Protein AF-A0A088F3Y2-F1 (afdb_monomer_lite)

Radius of gyration: 19.25 Å; chains: 1; bounding box: 51×15×42 Å

Sequence (63 aa):
MDKAKKEGIAKGRLEERAKLKVEKQKAEHEKAIAVALEFKRMGLPLADIAKGTGLSIEEIEKL

pLDDT: mean 89.89, std 9.53, range [60.09, 98.38]

Secondary structure (DSSP, 8-state):
-HHHHHHHHHHHHHHHHHHHHHHHHHHHHHHHHHHHHHHHHTT--HHHHHHHH---HHHHHH-

Foldseek 3Di:
DPPVVVVVVVVVVVVVVVVVVVVVVVVLLVVLLVQLVVCVVVVHDLVVSCVVSVDDSVVSVVD

Structure (mmCIF, N/CA/C/O backbone):
data_AF-A0A088F3Y2-F1
#
_entry.id   AF-A0A088F3Y2-F1
#
loop_
_atom_site.group_PDB
_atom_site.id
_atom_site.type_symbol
_atom_site.label_atom_id
_atom_site.label_alt_id
_atom_site.label_comp_id
_atom_site.label_asym_id
_atom_site.label_entity_id
_atom_site.label_seq_id
_atom_site.pdbx_PDB_ins_code
_atom_site.Cartn_x
_atom_site.Cartn_y
_atom_site.Cartn_z
_atom_site.occupancy
_atom_site.B_iso_or_equiv
_atom_site.auth_seq_id
_atom_site.auth_comp_id
_atom_site.auth_asym_id
_atom_site.auth_atom_id
_atom_site.pdbx_PDB_model_num
ATOM 1 N N . MET A 1 1 ? 36.849 -1.691 -31.362 1.00 60.09 1 MET A N 1
ATOM 2 C CA . MET A 1 1 ? 36.591 -1.014 -30.066 1.00 60.09 1 MET A CA 1
ATOM 3 C C . MET A 1 1 ? 35.121 -1.172 -29.639 1.00 60.09 1 MET A C 1
ATOM 5 O O . MET A 1 1 ? 34.550 -0.325 -28.961 1.00 60.09 1 MET A O 1
ATOM 9 N N . ASP A 1 2 ? 34.495 -2.295 -29.993 1.00 69.38 2 ASP A N 1
ATOM 10 C CA . ASP A 1 2 ? 33.036 -2.360 -30.148 1.00 69.38 2 ASP A CA 1
ATOM 11 C C . ASP A 1 2 ? 32.325 -3.077 -29.000 1.00 69.38 2 ASP A C 1
ATOM 13 O O . ASP A 1 2 ? 31.133 -2.870 -28.782 1.00 69.38 2 ASP A O 1
ATOM 17 N N . LYS A 1 3 ? 33.051 -3.904 -28.242 1.00 71.19 3 LYS A N 1
ATOM 18 C CA . LYS A 1 3 ? 32.486 -4.698 -27.145 1.00 71.19 3 LYS A CA 1
ATOM 19 C C . LYS A 1 3 ? 32.230 -3.840 -25.900 1.00 71.19 3 LYS A C 1
ATOM 21 O O . LYS A 1 3 ? 31.088 -3.733 -25.468 1.00 71.19 3 LYS A O 1
ATOM 26 N N . ALA A 1 4 ? 33.241 -3.087 -25.458 1.00 74.62 4 ALA A N 1
ATOM 27 C CA . ALA A 1 4 ? 33.146 -2.200 -24.294 1.00 74.62 4 ALA A CA 1
ATOM 28 C C . ALA A 1 4 ? 32.058 -1.117 -24.440 1.00 74.62 4 ALA A C 1
ATOM 30 O O . ALA A 1 4 ? 31.344 -0.813 -23.486 1.00 74.62 4 ALA A O 1
ATOM 31 N N . LYS A 1 5 ? 31.872 -0.565 -25.651 1.00 74.12 5 LYS A N 1
ATOM 32 C CA . LYS A 1 5 ? 30.826 0.437 -25.915 1.00 74.12 5 LYS A CA 1
ATOM 33 C C . LYS A 1 5 ? 29.420 -0.178 -25.874 1.00 74.12 5 LYS A C 1
ATOM 35 O O . LYS A 1 5 ? 28.506 0.431 -25.326 1.00 74.12 5 LYS A O 1
ATOM 40 N N . LYS A 1 6 ? 29.245 -1.397 -26.403 1.00 72.69 6 LYS A N 1
ATOM 41 C CA . LYS A 1 6 ? 27.972 -2.141 -26.336 1.00 72.69 6 LYS A CA 1
ATOM 42 C C . LYS A 1 6 ? 27.622 -2.547 -24.903 1.00 72.69 6 LYS A C 1
ATOM 44 O O . LYS A 1 6 ? 26.470 -2.397 -24.504 1.00 72.69 6 LYS A O 1
ATOM 49 N N . GLU A 1 7 ? 28.604 -3.000 -24.128 1.00 75.31 7 GLU A N 1
ATOM 50 C CA . GLU A 1 7 ? 28.431 -3.372 -22.718 1.00 75.31 7 GLU A CA 1
ATOM 51 C C . GLU A 1 7 ? 28.060 -2.158 -21.852 1.00 75.31 7 GLU A C 1
ATOM 53 O O . GLU A 1 7 ? 27.130 -2.241 -21.051 1.00 75.31 7 GLU A O 1
ATOM 58 N N . GLY A 1 8 ? 28.694 -1.000 -22.078 1.00 78.00 8 GLY A N 1
ATOM 59 C CA . GLY A 1 8 ? 28.347 0.249 -21.391 1.00 78.00 8 GLY A CA 1
ATOM 60 C C . GLY A 1 8 ? 26.915 0.725 -21.673 1.00 78.00 8 GLY A C 1
ATOM 61 O O . GLY A 1 8 ? 26.188 1.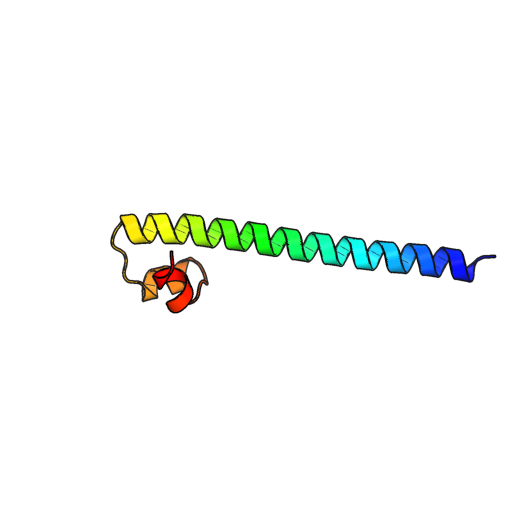072 -20.745 1.00 78.00 8 GLY A O 1
ATOM 62 N N . ILE A 1 9 ? 26.470 0.674 -22.936 1.00 81.50 9 ILE A N 1
ATOM 63 C CA . ILE A 1 9 ? 25.094 1.047 -23.319 1.00 81.50 9 ILE A CA 1
ATOM 64 C C . ILE A 1 9 ? 24.070 0.074 -22.715 1.00 81.50 9 ILE A C 1
ATOM 66 O O . ILE A 1 9 ? 23.013 0.496 -22.242 1.00 81.50 9 ILE A O 1
ATOM 70 N N . ALA A 1 10 ? 24.370 -1.228 -22.717 1.00 78.31 10 ALA A N 1
ATOM 71 C CA . ALA A 1 10 ? 23.495 -2.241 -22.136 1.00 78.31 10 ALA A CA 1
ATOM 72 C C . ALA A 1 10 ? 23.346 -2.056 -20.619 1.00 78.31 10 ALA A C 1
ATOM 74 O O . ALA A 1 10 ? 22.224 -2.071 -20.111 1.00 78.31 10 ALA A O 1
ATOM 75 N N . LYS A 1 11 ? 24.457 -1.816 -19.912 1.00 79.50 11 LYS A N 1
ATOM 76 C CA . LYS A 1 11 ? 24.456 -1.568 -18.468 1.00 79.50 11 LYS A CA 1
ATOM 77 C C . LYS A 1 11 ? 23.686 -0.292 -18.111 1.00 79.50 11 LYS A C 1
ATOM 79 O O . LYS A 1 11 ? 22.781 -0.355 -17.284 1.00 79.50 11 LYS A O 1
ATOM 84 N N . GLY A 1 12 ? 23.936 0.816 -18.815 1.00 80.69 12 GLY A N 1
ATOM 85 C CA . GLY A 1 12 ? 23.216 2.076 -18.598 1.00 80.69 12 GLY A CA 1
ATOM 86 C C . GLY A 1 12 ? 21.699 1.943 -18.779 1.00 80.69 12 GLY A C 1
ATOM 87 O O . GLY A 1 12 ? 20.929 2.425 -17.953 1.00 80.69 12 GLY A O 1
ATOM 88 N N . ARG A 1 13 ? 21.248 1.197 -19.799 1.00 81.38 13 ARG A N 1
ATOM 89 C CA . ARG A 1 13 ? 19.815 0.938 -20.029 1.00 81.38 13 ARG A CA 1
ATOM 90 C C . ARG A 1 13 ? 19.180 0.083 -18.927 1.0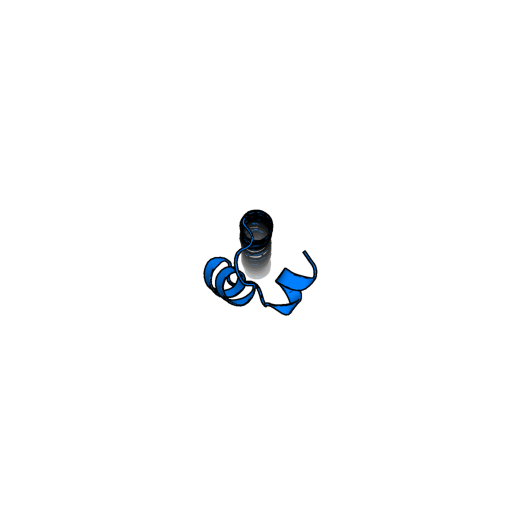0 81.38 13 ARG A C 1
ATOM 92 O O . ARG A 1 13 ? 18.002 0.261 -18.620 1.00 81.38 13 ARG A O 1
ATOM 99 N N . LEU A 1 14 ? 19.917 -0.875 -18.364 1.00 81.50 14 LEU A N 1
ATOM 100 C CA . LEU A 1 14 ? 19.430 -1.697 -17.252 1.00 81.50 14 LEU A CA 1
ATOM 101 C C . LEU A 1 14 ? 19.288 -0.871 -15.971 1.00 81.50 14 LEU A C 1
ATOM 103 O O . LEU A 1 14 ? 18.258 -0.967 -15.306 1.00 81.50 14 LEU A O 1
ATOM 107 N N . GLU A 1 15 ? 20.279 -0.033 -15.665 1.00 82.56 15 GLU A N 1
ATOM 108 C CA . GLU A 1 15 ? 20.247 0.864 -14.505 1.00 82.56 15 GLU A CA 1
ATOM 109 C C . GLU A 1 15 ? 19.110 1.887 -14.610 1.00 82.56 15 GLU A C 1
ATOM 111 O O . GLU A 1 15 ? 18.362 2.077 -13.652 1.00 82.56 15 GLU A O 1
ATOM 116 N N . GLU A 1 16 ? 18.913 2.487 -15.785 1.00 80.75 16 GLU A N 1
ATOM 117 C CA . GLU A 1 16 ? 17.799 3.405 -16.039 1.00 80.75 16 GLU A CA 1
ATOM 118 C C . GLU A 1 16 ? 16.445 2.708 -15.835 1.00 80.75 16 GLU A C 1
ATOM 120 O O . GLU A 1 16 ? 15.604 3.179 -15.070 1.00 80.75 16 GLU A O 1
ATOM 125 N N . ARG A 1 17 ? 16.249 1.519 -16.419 1.00 79.06 17 ARG A N 1
ATOM 126 C CA . ARG A 1 17 ? 15.015 0.738 -16.227 1.00 79.06 17 ARG A CA 1
ATOM 127 C C . ARG A 1 17 ? 14.764 0.371 -14.766 1.00 79.06 17 ARG A C 1
ATOM 129 O O . ARG A 1 17 ? 13.608 0.352 -14.346 1.00 79.06 17 ARG A O 1
ATOM 136 N N . ALA A 1 18 ? 15.813 0.057 -14.009 1.00 80.94 18 ALA A N 1
ATOM 137 C CA . ALA A 1 18 ? 15.693 -0.238 -12.586 1.00 80.94 18 ALA A CA 1
ATOM 138 C C . ALA A 1 18 ? 15.241 1.001 -11.799 1.00 80.94 18 ALA A C 1
ATOM 140 O O . ALA A 1 18 ? 14.300 0.899 -11.014 1.00 80.94 18 ALA A O 1
ATOM 141 N N . LYS A 1 19 ? 15.828 2.176 -12.068 1.00 83.19 19 LYS A N 1
ATOM 142 C CA . LYS A 1 19 ? 15.424 3.445 -11.437 1.00 83.19 19 LYS A CA 1
ATOM 143 C C . LYS A 1 19 ? 13.966 3.789 -11.725 1.00 83.19 19 LYS A C 1
ATOM 145 O O . LYS A 1 19 ? 13.194 3.954 -10.785 1.00 83.19 19 LYS A O 1
ATOM 150 N N . LEU A 1 20 ? 13.554 3.730 -12.993 1.00 83.25 20 LEU A N 1
ATOM 151 C CA . LEU A 1 20 ? 12.162 3.972 -13.384 1.00 83.25 20 LEU A CA 1
ATOM 152 C C . LEU A 1 20 ? 11.172 3.022 -12.690 1.00 83.25 20 LEU A C 1
ATOM 154 O O . LEU A 1 20 ? 10.062 3.427 -12.353 1.00 83.25 20 LEU A O 1
ATOM 158 N N . LYS A 1 21 ? 11.544 1.755 -12.468 1.00 84.44 21 LYS A N 1
ATOM 159 C CA . LYS A 1 21 ? 10.698 0.808 -11.720 1.00 84.44 21 LYS A CA 1
ATOM 160 C C . LYS A 1 21 ? 10.584 1.161 -10.241 1.00 84.44 21 LYS A C 1
ATOM 162 O O . LYS A 1 21 ? 9.522 0.959 -9.659 1.00 84.44 21 LYS A O 1
ATOM 167 N N . VAL A 1 22 ? 11.660 1.642 -9.626 1.00 88.31 22 VAL A N 1
ATOM 168 C CA . VAL A 1 22 ? 11.643 2.073 -8.223 1.00 88.31 22 VAL A CA 1
ATOM 169 C C . VAL A 1 22 ? 10.806 3.341 -8.068 1.00 88.31 22 VAL A C 1
ATOM 171 O O . VAL A 1 22 ? 9.972 3.409 -7.172 1.00 88.31 22 VAL A O 1
ATOM 174 N N . GLU A 1 23 ? 10.969 4.314 -8.963 1.00 88.19 23 GLU A N 1
ATOM 175 C CA . GLU A 1 23 ? 10.200 5.564 -8.938 1.00 88.19 23 GLU A CA 1
ATOM 176 C C . GLU A 1 23 ? 8.699 5.323 -9.124 1.00 88.19 23 GLU A C 1
ATOM 1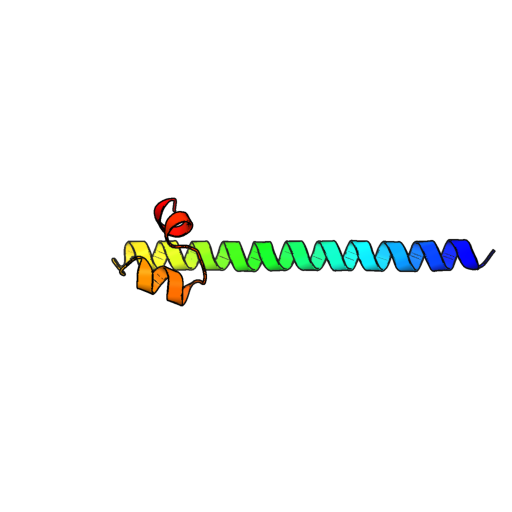78 O O . GLU A 1 23 ? 7.893 5.888 -8.388 1.00 88.19 23 GLU A O 1
ATOM 183 N N . LYS A 1 24 ? 8.312 4.425 -10.040 1.00 88.12 24 LYS A N 1
ATOM 184 C CA . LYS A 1 24 ? 6.902 4.043 -10.210 1.00 88.12 24 LYS A CA 1
ATOM 185 C C . LYS A 1 24 ? 6.318 3.402 -8.955 1.00 88.12 24 LYS A C 1
ATOM 187 O O . LYS A 1 24 ? 5.258 3.828 -8.515 1.00 88.12 24 LYS A O 1
ATOM 192 N N . GLN A 1 25 ? 7.030 2.450 -8.351 1.00 89.62 25 GLN A N 1
ATOM 193 C CA . GLN A 1 25 ? 6.565 1.800 -7.122 1.00 89.62 25 GLN A CA 1
ATOM 194 C C . GLN A 1 25 ? 6.407 2.794 -5.969 1.00 89.62 25 GLN A C 1
ATOM 196 O O . GLN A 1 25 ? 5.424 2.716 -5.243 1.00 89.62 25 GLN A O 1
ATOM 201 N N . LYS A 1 26 ? 7.325 3.760 -5.827 1.00 91.31 26 LYS A N 1
ATOM 202 C CA . LYS A 1 26 ? 7.186 4.831 -4.829 1.00 91.31 26 LYS A CA 1
ATOM 203 C C . LYS A 1 26 ? 5.943 5.679 -5.077 1.00 91.31 26 LYS A C 1
ATOM 205 O O . LYS A 1 26 ? 5.157 5.872 -4.162 1.00 91.31 26 LYS A O 1
ATOM 210 N N . ALA A 1 27 ? 5.725 6.107 -6.318 1.00 92.00 27 ALA A N 1
ATOM 211 C CA . ALA A 1 27 ? 4.557 6.911 -6.662 1.00 92.00 27 ALA A CA 1
ATOM 212 C C . ALA A 1 27 ? 3.232 6.153 -6.455 1.00 92.00 27 ALA A C 1
ATOM 214 O O . ALA A 1 27 ? 2.230 6.753 -6.074 1.00 92.00 27 ALA A O 1
ATOM 215 N N . GLU A 1 28 ? 3.199 4.846 -6.719 1.00 94.00 28 GLU A N 1
ATOM 216 C CA . GLU A 1 28 ? 2.033 4.001 -6.432 1.00 94.00 28 GLU A CA 1
ATOM 217 C C . GLU A 1 28 ? 1.812 3.836 -4.924 1.00 94.00 28 GLU A C 1
ATOM 219 O O . GLU A 1 28 ? 0.679 3.947 -4.458 1.00 94.00 28 GLU A O 1
ATOM 224 N N . HIS A 1 29 ? 2.888 3.663 -4.154 1.00 94.94 29 HIS A N 1
ATOM 225 C CA . HIS A 1 29 ? 2.835 3.565 -2.696 1.00 94.94 29 HIS A CA 1
ATOM 226 C C . HIS A 1 29 ? 2.358 4.870 -2.038 1.00 94.94 29 HIS A C 1
ATOM 228 O O . HIS A 1 29 ? 1.440 4.843 -1.223 1.00 94.94 29 HIS A O 1
ATOM 234 N N . GLU A 1 30 ? 2.865 6.029 -2.467 1.00 96.06 30 GLU A N 1
ATOM 235 C CA . GLU A 1 30 ? 2.410 7.342 -1.981 1.00 96.06 30 GLU A CA 1
ATOM 236 C C . GLU A 1 30 ? 0.917 7.580 -2.257 1.00 96.06 30 GLU A C 1
ATOM 238 O O . GLU A 1 30 ? 0.199 8.120 -1.412 1.00 96.06 30 GLU A O 1
ATOM 243 N N . LYS A 1 31 ? 0.412 7.127 -3.413 1.00 96.69 31 LYS A N 1
ATOM 244 C CA . LYS A 1 31 ? -1.027 7.176 -3.716 1.00 96.69 31 LYS A CA 1
ATOM 245 C C . LYS A 1 31 ? -1.831 6.264 -2.795 1.00 96.69 31 LYS A C 1
ATOM 247 O O . LYS A 1 31 ? -2.882 6.681 -2.315 1.00 96.69 31 LYS A O 1
ATOM 252 N N . ALA A 1 32 ? -1.350 5.049 -2.538 1.00 97.75 32 ALA A N 1
ATOM 253 C CA . ALA A 1 32 ? -2.003 4.118 -1.622 1.00 97.75 32 ALA A CA 1
ATOM 254 C C . ALA A 1 32 ? -2.090 4.697 -0.198 1.00 97.75 32 ALA A C 1
ATOM 256 O O . ALA A 1 32 ? -3.145 4.602 0.430 1.00 97.75 32 ALA A O 1
ATOM 257 N N . ILE A 1 33 ? -1.035 5.376 0.269 1.00 98.12 33 ILE A N 1
ATOM 258 C CA . ILE A 1 33 ? -1.022 6.095 1.553 1.00 98.12 33 ILE A CA 1
ATOM 259 C C . ILE A 1 33 ? -2.070 7.212 1.574 1.00 98.12 33 ILE A C 1
ATOM 261 O O . ILE A 1 33 ? -2.853 7.302 2.519 1.00 98.12 33 ILE A O 1
ATOM 265 N N . ALA A 1 34 ? -2.118 8.051 0.535 1.00 98.06 34 ALA A N 1
ATOM 266 C CA . ALA A 1 34 ? -3.078 9.152 0.467 1.00 98.06 34 ALA A CA 1
ATOM 267 C C . ALA A 1 34 ? -4.531 8.648 0.521 1.00 98.06 34 ALA A C 1
ATOM 269 O O . ALA A 1 34 ? -5.352 9.193 1.259 1.00 98.06 34 ALA A O 1
ATOM 270 N N . VAL A 1 35 ? -4.836 7.567 -0.203 1.00 98.12 35 VAL A N 1
ATOM 271 C CA . VAL A 1 35 ? -6.161 6.930 -0.171 1.00 98.12 35 VAL A CA 1
ATOM 272 C C . VAL A 1 35 ? -6.450 6.314 1.204 1.00 98.12 35 VAL A C 1
ATOM 274 O O . VAL A 1 35 ? -7.554 6.475 1.722 1.00 98.12 35 VAL A O 1
ATOM 277 N N . ALA A 1 36 ? -5.468 5.656 1.831 1.00 98.38 36 ALA A N 1
ATOM 278 C CA . ALA A 1 36 ? -5.628 5.067 3.162 1.00 98.38 36 ALA A CA 1
ATOM 279 C C . ALA A 1 36 ? -5.966 6.119 4.231 1.00 98.38 36 ALA A C 1
ATOM 281 O O . ALA A 1 36 ? -6.829 5.875 5.075 1.00 98.38 36 ALA A O 1
ATOM 282 N N . LEU A 1 37 ? -5.328 7.294 4.177 1.00 98.25 37 LEU A N 1
ATOM 283 C CA . LEU A 1 37 ? -5.602 8.417 5.080 1.00 98.25 37 LEU A CA 1
ATOM 284 C C . LEU A 1 37 ? -7.029 8.950 4.921 1.00 98.25 37 LEU A C 1
ATOM 286 O O . LEU A 1 37 ? -7.712 9.190 5.918 1.00 98.25 37 LEU A O 1
ATOM 290 N N . GLU A 1 38 ? -7.502 9.099 3.684 1.00 98.19 38 GLU A N 1
ATOM 291 C CA . GLU A 1 38 ? -8.880 9.522 3.413 1.00 98.19 38 GLU A CA 1
ATOM 292 C C . GLU A 1 38 ? -9.890 8.484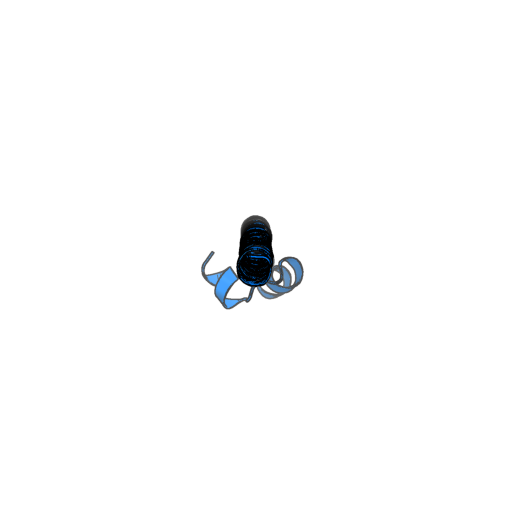 3.925 1.00 98.19 38 GLU A C 1
ATOM 294 O O . GLU A 1 38 ? -10.847 8.839 4.613 1.00 98.19 38 GLU A O 1
ATOM 299 N N . PHE A 1 39 ? -9.648 7.189 3.703 1.00 98.12 39 PHE A N 1
ATOM 300 C CA . PHE A 1 39 ? -10.515 6.138 4.243 1.00 98.12 39 PHE A CA 1
ATOM 301 C C . PHE A 1 39 ? -10.505 6.075 5.776 1.00 98.12 39 PHE A C 1
ATOM 303 O O . PHE A 1 39 ? -11.562 5.881 6.381 1.00 98.12 39 PHE A O 1
ATOM 310 N N . LYS A 1 40 ? -9.352 6.302 6.420 1.00 96.62 40 LYS A N 1
ATOM 311 C CA . LYS A 1 40 ? -9.259 6.449 7.882 1.00 96.62 40 LYS A CA 1
ATOM 312 C C . LYS A 1 40 ? -10.114 7.617 8.377 1.00 96.62 40 LYS A C 1
ATOM 314 O O . LYS A 1 40 ? -10.862 7.455 9.338 1.00 96.62 40 LYS A O 1
ATOM 319 N N . ARG A 1 41 ? -10.061 8.773 7.703 1.00 97.12 41 ARG A N 1
ATOM 320 C CA . ARG A 1 41 ? -10.891 9.953 8.025 1.00 97.12 41 ARG A CA 1
ATOM 321 C C . ARG A 1 41 ? -12.387 9.689 7.877 1.00 97.12 41 ARG A C 1
ATOM 323 O O . ARG A 1 41 ? -13.177 10.244 8.632 1.00 97.12 41 ARG A O 1
ATOM 330 N N . MET A 1 42 ? -12.766 8.832 6.934 1.00 97.31 42 MET A N 1
ATOM 331 C CA . MET A 1 42 ? -14.146 8.378 6.742 1.00 97.31 42 MET A CA 1
ATOM 332 C C . MET A 1 42 ? -14.586 7.305 7.755 1.00 97.31 42 MET A C 1
ATOM 334 O O . MET A 1 42 ? -15.760 6.942 7.774 1.00 97.31 42 MET A O 1
ATOM 338 N N . GLY A 1 43 ? -13.674 6.797 8.592 1.00 97.12 43 GLY A N 1
ATOM 339 C CA . GLY A 1 43 ? -13.973 5.802 9.623 1.00 97.12 43 GLY A CA 1
ATOM 340 C C . GLY A 1 43 ? -14.100 4.369 9.103 1.00 97.12 43 GLY A C 1
ATOM 341 O O . GLY A 1 43 ? -14.781 3.558 9.731 1.00 97.12 43 GLY A O 1
ATOM 342 N N . LEU A 1 44 ? -13.481 4.041 7.962 1.00 98.06 44 LEU A N 1
ATOM 343 C CA . LEU A 1 44 ? -13.518 2.676 7.432 1.00 98.06 44 LEU A CA 1
ATOM 344 C C . LEU A 1 44 ? -12.712 1.704 8.319 1.00 98.06 44 LEU A C 1
ATOM 346 O O . LEU A 1 44 ? -11.668 2.082 8.862 1.00 98.06 44 LEU A O 1
ATOM 350 N N . PRO A 1 45 ? -13.136 0.431 8.427 1.00 98.19 45 PRO A N 1
ATOM 351 C CA . PRO A 1 45 ? -12.360 -0.600 9.109 1.00 98.19 45 PRO A CA 1
ATOM 352 C C . PRO A 1 45 ? -10.986 -0.811 8.461 1.00 98.19 45 PRO A C 1
ATOM 354 O O . PRO A 1 45 ? -10.870 -0.875 7.239 1.00 98.19 45 PRO A O 1
ATOM 357 N N . LEU A 1 46 ? -9.943 -1.015 9.274 1.00 97.69 46 LEU A N 1
ATOM 358 C CA . LEU A 1 46 ? -8.561 -1.189 8.793 1.00 97.69 46 LEU A CA 1
ATOM 359 C C . LEU A 1 46 ? -8.413 -2.320 7.762 1.00 97.69 46 LEU A C 1
ATOM 361 O O . LEU A 1 46 ? -7.645 -2.189 6.812 1.00 97.69 46 LEU A O 1
ATOM 365 N N . ALA A 1 47 ? -9.169 -3.410 7.922 1.00 97.88 47 ALA A N 1
ATOM 366 C CA . ALA A 1 47 ? -9.167 -4.530 6.983 1.00 97.88 47 ALA A CA 1
ATOM 367 C C . ALA A 1 47 ? -9.710 -4.142 5.595 1.00 97.88 47 ALA A C 1
ATOM 369 O O . ALA A 1 47 ? -9.181 -4.592 4.577 1.00 97.88 47 ALA A O 1
ATOM 370 N N . ASP A 1 48 ? -10.726 -3.277 5.542 1.00 98.38 48 ASP A N 1
ATOM 371 C CA . ASP A 1 48 ? -11.289 -2.785 4.283 1.00 98.38 48 ASP A CA 1
ATOM 372 C C . ASP A 1 48 ? -10.353 -1.774 3.618 1.00 98.38 48 ASP A C 1
ATOM 374 O O . ASP A 1 48 ? -10.172 -1.807 2.400 1.00 98.38 48 ASP A O 1
ATOM 378 N N . ILE A 1 49 ? -9.684 -0.935 4.417 1.00 98.31 49 ILE A N 1
ATOM 379 C CA . ILE A 1 49 ? -8.637 -0.033 3.925 1.00 98.31 49 ILE A CA 1
ATOM 380 C C . ILE A 1 49 ? -7.493 -0.846 3.311 1.00 98.31 49 ILE A C 1
ATOM 382 O O . ILE A 1 49 ? -7.118 -0.582 2.172 1.00 98.31 49 ILE A O 1
ATOM 386 N N . ALA A 1 50 ? -6.999 -1.874 4.009 1.00 98.06 50 ALA A N 1
ATOM 387 C CA . ALA A 1 50 ? -5.948 -2.767 3.516 1.00 98.06 50 ALA A CA 1
ATOM 388 C C . ALA A 1 50 ? -6.329 -3.425 2.187 1.00 98.06 50 ALA A C 1
ATOM 390 O O . ALA A 1 50 ? -5.539 -3.455 1.243 1.00 98.06 50 ALA A O 1
ATOM 391 N N . LYS A 1 51 ? -7.577 -3.887 2.070 1.00 97.75 51 LYS A N 1
ATOM 392 C CA . LYS A 1 51 ? -8.102 -4.458 0.827 1.00 97.75 51 LYS A CA 1
ATOM 393 C C . LYS A 1 51 ? -8.182 -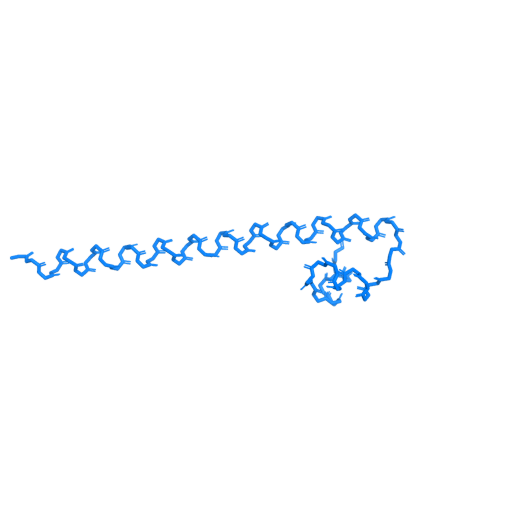3.432 -0.311 1.00 97.75 51 LYS A C 1
ATOM 395 O O . LYS A 1 51 ? -7.946 -3.797 -1.459 1.00 97.75 51 LYS A O 1
ATOM 400 N N . GLY A 1 52 ? -8.532 -2.181 -0.010 1.00 96.19 52 GLY A N 1
ATOM 401 C CA . GLY A 1 52 ? -8.708 -1.115 -1.001 1.00 96.19 52 GLY A CA 1
ATOM 402 C C . GLY A 1 52 ? -7.409 -0.465 -1.483 1.00 96.19 52 GLY A C 1
ATOM 403 O O . GLY A 1 52 ? -7.355 0.009 -2.615 1.00 96.19 52 GLY A O 1
ATOM 404 N N . THR A 1 53 ? -6.366 -0.444 -0.652 1.00 96.94 53 THR A N 1
ATOM 405 C CA . THR A 1 53 ? -5.093 0.239 -0.952 1.00 96.94 53 THR A CA 1
ATOM 406 C C . THR A 1 53 ? -3.943 -0.723 -1.231 1.00 96.94 53 THR A C 1
ATOM 408 O O . THR A 1 53 ? -2.938 -0.317 -1.810 1.00 96.94 53 THR A O 1
ATOM 411 N N . GLY A 1 54 ? -4.077 -1.991 -0.832 1.00 96.69 54 GLY A N 1
ATOM 412 C CA . GLY A 1 54 ? -3.003 -2.980 -0.899 1.00 96.69 54 GLY A CA 1
ATOM 413 C C . GLY A 1 54 ? -1.923 -2.794 0.170 1.00 96.69 54 GLY A C 1
ATOM 414 O O . GLY A 1 54 ? -0.925 -3.512 0.141 1.00 96.69 54 GLY A O 1
ATOM 415 N N . LEU A 1 55 ? -2.101 -1.854 1.105 1.00 97.19 55 LEU A N 1
ATOM 416 C CA . LEU A 1 55 ? -1.196 -1.674 2.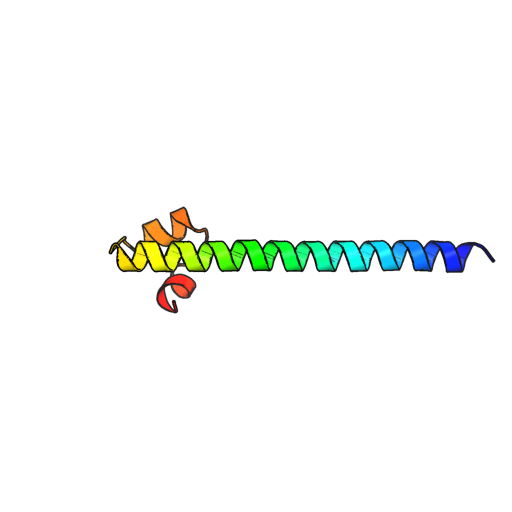237 1.00 97.19 55 LEU A CA 1
ATOM 417 C C . LEU A 1 55 ? -1.469 -2.720 3.322 1.00 97.19 55 LEU A C 1
ATOM 419 O O . LEU A 1 55 ? -2.601 -3.163 3.525 1.00 97.19 55 LEU A O 1
ATOM 423 N N . SER A 1 56 ? -0.428 -3.084 4.066 1.00 97.75 56 SER A N 1
ATOM 424 C CA . SER A 1 56 ? -0.572 -3.940 5.245 1.00 97.75 56 SER A CA 1
ATOM 425 C C . SER A 1 56 ? -1.344 -3.215 6.346 1.00 97.75 56 SER A C 1
ATOM 427 O O . SER A 1 56 ? -1.179 -2.010 6.529 1.00 97.75 56 SER A O 1
ATOM 429 N N . ILE A 1 57 ? -2.115 -3.958 7.147 1.00 97.56 57 ILE A N 1
ATOM 430 C CA . ILE A 1 57 ? -2.829 -3.397 8.310 1.00 97.56 57 ILE A CA 1
ATOM 431 C C . ILE A 1 57 ? -1.855 -2.657 9.237 1.00 97.56 57 ILE A C 1
ATOM 433 O O . ILE A 1 57 ? -2.121 -1.517 9.595 1.00 97.56 57 ILE A O 1
ATOM 437 N N . GLU A 1 58 ? -0.690 -3.247 9.523 1.00 97.38 58 GLU A N 1
ATOM 438 C CA . GLU A 1 58 ? 0.335 -2.627 10.375 1.00 97.38 58 GLU A CA 1
ATOM 439 C C . GLU A 1 58 ? 0.874 -1.306 9.794 1.00 97.38 58 GLU A C 1
ATOM 441 O O . GLU A 1 58 ? 1.230 -0.389 10.531 1.00 97.38 58 GLU A O 1
ATOM 446 N N . GLU A 1 59 ? 0.940 -1.191 8.464 1.00 96.19 59 GLU A N 1
ATOM 447 C CA . GLU A 1 59 ? 1.355 0.047 7.805 1.00 96.19 59 GLU A CA 1
ATOM 448 C C . GLU A 1 59 ? 0.260 1.107 7.927 1.00 96.19 59 GLU A C 1
ATOM 450 O O . GLU A 1 59 ? 0.542 2.234 8.321 1.00 96.19 59 GLU A O 1
ATOM 455 N N . ILE A 1 60 ? -0.999 0.722 7.695 1.00 97.38 60 ILE A N 1
ATOM 456 C CA . ILE A 1 60 ? -2.159 1.603 7.850 1.00 97.38 60 ILE A CA 1
ATOM 457 C C . ILE A 1 60 ? -2.292 2.075 9.293 1.00 97.38 60 ILE A C 1
ATOM 459 O O . ILE A 1 60 ? -2.604 3.239 9.500 1.00 97.38 60 ILE A O 1
ATOM 463 N N . GLU A 1 61 ? -2.048 1.230 10.295 1.00 95.56 61 GLU A N 1
ATOM 464 C CA . GLU A 1 61 ? -2.083 1.621 11.710 1.00 95.56 61 GLU A CA 1
ATOM 465 C C . GLU A 1 61 ? -1.095 2.749 12.033 1.00 95.56 61 GLU A C 1
ATOM 467 O O . GLU A 1 61 ? -1.431 3.618 12.837 1.00 95.56 61 GLU A O 1
ATOM 472 N N . LYS A 1 62 ? 0.066 2.778 11.364 1.00 94.88 62 LYS A N 1
ATOM 473 C CA . LYS A 1 62 ? 1.122 3.789 11.550 1.00 94.88 62 LYS A CA 1
ATOM 474 C C . LYS A 1 62 ? 0.883 5.103 10.790 1.00 94.88 62 LYS A C 1
ATOM 476 O O . LYS A 1 62 ? 1.606 6.060 11.062 1.00 94.88 62 LYS A O 1
ATOM 481 N N . LEU A 1 63 ? -0.074 5.142 9.853 1.00 90.19 63 LEU A N 1
ATOM 482 C CA . LEU A 1 63 ? -0.506 6.359 9.140 1.00 90.19 63 LEU A CA 1
ATOM 483 C C . LEU A 1 63 ? -1.343 7.282 10.032 1.00 90.19 63 LEU A C 1
ATOM 485 O O . LEU A 1 63 ? -1.097 8.504 10.001 1.00 90.19 63 LEU A O 1
#